Protein AF-A0A485MQ13-F1 (afdb_monomer_lite)

pLDDT: mean 81.52, std 17.76, range [31.52, 96.12]

Organism: Lynx pardinus (NCBI:txid191816)

Sequence (156 aa):
MGARSYVPTVFENYTASFEIDKRRIELNMWDTSGSSYYDNVRPLAYPDSDAVLICFDISRPETLDSVLKKWQGETQEFCPNAKVVLVGCKLDMRTDLATLRELSKQRLIPVTHEQLRRTDSRRGLQRSAQLAGRPDRGTGTESEIHKDRAKSCNLM

Radius of gyration: 16.46 Å; chains: 1; bounding b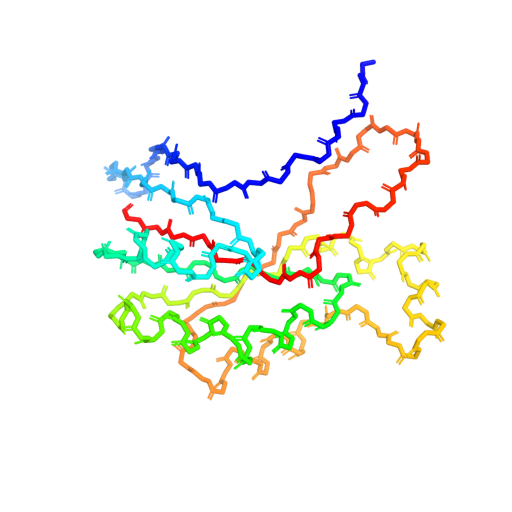ox: 46×37×41 Å

InterPro domains:
  IPR001806 Small GTPase [PF00071] (5-106)
  IPR001806 Small GTPase [SM00174] (5-132)
  IPR003578 Small GTPase Rho [PTHR24072] (5-121)
  IPR005225 Small GTP-binding domain [TIGR00231] (5-110)
  IPR027417 P-loop containing nucleoside triphosphate hydrolase [G3DSA:3.40.50.300] (3-133)
  IPR027417 P-loop containing nucleoside triphosphate hydrolase [SSF52540] (5-121)

Structure (mmCIF, N/CA/C/O backbone):
data_AF-A0A485MQ13-F1
#
_entry.id   AF-A0A485MQ13-F1
#
loop_
_atom_site.group_PDB
_atom_site.id
_atom_site.type_symbol
_atom_site.label_atom_id
_atom_site.label_alt_id
_atom_site.label_comp_id
_atom_site.label_asym_id
_atom_site.label_entity_id
_atom_site.label_seq_id
_atom_site.pdbx_PDB_ins_code
_atom_site.Cartn_x
_atom_site.Cartn_y
_atom_site.Cartn_z
_atom_site.occupancy
_atom_site.B_iso_or_equiv
_atom_site.auth_seq_id
_atom_site.auth_comp_id
_atom_site.auth_asym_id
_atom_site.auth_atom_id
_atom_site.pdbx_PDB_model_num
ATOM 1 N N . MET A 1 1 ? -4.155 18.143 -22.032 1.00 32.41 1 MET A N 1
ATOM 2 C CA . MET A 1 1 ? -4.493 18.130 -20.590 1.00 32.41 1 MET A CA 1
ATOM 3 C C . MET A 1 1 ? -3.451 17.256 -19.915 1.00 32.41 1 MET A C 1
ATOM 5 O O . MET A 1 1 ? -3.244 16.153 -20.396 1.00 32.41 1 MET A O 1
ATOM 9 N N . GLY A 1 2 ? -2.687 17.820 -18.976 1.00 43.06 2 GLY A N 1
ATOM 10 C CA . GLY A 1 2 ? -1.352 17.334 -18.600 1.00 43.06 2 GLY A CA 1
ATOM 11 C C . GLY A 1 2 ? -1.315 15.961 -17.928 1.00 43.06 2 GLY A C 1
ATOM 12 O O . GLY A 1 2 ? -2.242 15.601 -17.202 1.00 43.06 2 GLY A O 1
ATOM 13 N N . ALA A 1 3 ? -0.217 15.235 -18.163 1.00 46.50 3 ALA A N 1
ATOM 14 C CA . ALA A 1 3 ? 0.175 14.072 -17.374 1.00 46.50 3 ALA A CA 1
ATOM 15 C C . ALA A 1 3 ? 0.194 14.463 -15.887 1.00 46.50 3 ALA A C 1
ATOM 17 O O . ALA A 1 3 ? 0.717 15.521 -15.521 1.00 46.50 3 ALA A O 1
ATOM 18 N N . ARG A 1 4 ? -0.445 13.661 -15.033 1.00 57.94 4 ARG A N 1
ATOM 19 C CA . ARG A 1 4 ? -0.462 13.915 -13.589 1.00 57.94 4 ARG A CA 1
ATOM 20 C C . ARG A 1 4 ? 0.853 13.424 -13.002 1.00 57.94 4 ARG A C 1
ATOM 22 O O . ARG A 1 4 ? 1.032 12.224 -12.839 1.00 57.94 4 ARG A O 1
ATOM 29 N N . SER A 1 5 ? 1.734 14.351 -12.638 1.00 75.56 5 SER A N 1
ATOM 30 C CA . SER A 1 5 ? 2.964 14.019 -11.927 1.00 75.56 5 SER A CA 1
ATOM 31 C C . SER A 1 5 ? 2.665 13.401 -10.558 1.00 75.56 5 SER A C 1
ATOM 33 O O . SER A 1 5 ? 1.723 13.783 -9.856 1.00 75.56 5 SER A O 1
ATOM 35 N N . TYR A 1 6 ? 3.475 12.416 -10.171 1.00 79.00 6 TYR A N 1
ATOM 36 C CA . TYR A 1 6 ? 3.396 11.810 -8.848 1.00 79.00 6 TYR A CA 1
ATOM 37 C C . TYR A 1 6 ? 3.829 12.807 -7.768 1.00 79.00 6 TYR A C 1
ATOM 39 O O . TYR A 1 6 ? 4.938 13.338 -7.811 1.00 79.00 6 TYR A O 1
ATOM 47 N N . VAL A 1 7 ? 2.970 13.000 -6.767 1.00 84.06 7 VAL A N 1
ATOM 48 C CA . VAL A 1 7 ? 3.275 13.761 -5.551 1.00 84.06 7 VAL A CA 1
ATOM 49 C C . VAL A 1 7 ? 3.391 12.772 -4.385 1.00 84.06 7 VAL A C 1
ATOM 51 O O . VAL A 1 7 ? 2.441 12.025 -4.137 1.00 84.06 7 VAL A O 1
ATOM 54 N N . PRO A 1 8 ? 4.539 12.702 -3.683 1.00 84.44 8 PRO A N 1
ATOM 55 C CA . PRO A 1 8 ? 4.682 11.843 -2.513 1.00 84.44 8 PRO A CA 1
ATOM 56 C C . PRO A 1 8 ? 3.750 12.265 -1.370 1.00 84.44 8 PRO A C 1
ATOM 58 O O . PRO A 1 8 ? 3.829 13.392 -0.890 1.00 84.44 8 PRO A O 1
ATOM 61 N N . THR A 1 9 ? 2.918 11.339 -0.894 1.00 83.81 9 THR A N 1
ATOM 62 C CA . THR A 1 9 ? 2.112 11.533 0.319 1.00 83.81 9 THR A CA 1
ATOM 63 C C . THR A 1 9 ? 3.004 11.598 1.562 1.00 83.81 9 THR A C 1
ATOM 65 O O . THR A 1 9 ? 3.934 10.791 1.707 1.00 83.81 9 THR A O 1
ATOM 68 N N . VAL A 1 10 ? 2.675 12.513 2.477 1.00 87.56 10 VAL A N 1
ATOM 69 C CA . VAL A 1 10 ? 3.152 12.508 3.868 1.00 87.56 10 VAL A CA 1
ATOM 70 C C . VAL A 1 10 ? 2.107 11.808 4.738 1.00 87.56 10 VAL A C 1
ATOM 72 O O . VAL A 1 10 ? 2.328 10.669 5.150 1.00 87.56 10 VAL A O 1
ATOM 75 N N . PHE A 1 11 ? 0.948 12.451 4.897 1.00 83.62 11 PHE A N 1
ATOM 76 C CA . PHE A 1 11 ? -0.284 11.916 5.471 1.00 83.62 11 PHE A CA 1
ATOM 77 C C . PHE A 1 11 ? -1.478 12.638 4.878 1.00 83.62 11 PHE A C 1
ATOM 79 O O . PHE A 1 11 ? -1.450 13.861 4.780 1.00 83.62 11 PHE A O 1
ATOM 86 N N . GLU A 1 12 ? -2.526 11.896 4.558 1.00 88.25 12 GLU A N 1
ATOM 87 C CA . GLU A 1 12 ? -3.803 12.453 4.127 1.00 88.25 12 GLU A CA 1
ATOM 88 C C . GLU A 1 12 ? -4.939 11.652 4.761 1.00 88.25 12 GLU A C 1
ATOM 90 O O . GLU A 1 12 ? -4.847 10.428 4.897 1.00 88.25 12 GLU A O 1
ATOM 95 N N . ASN A 1 13 ? -6.010 12.342 5.140 1.00 89.56 13 ASN A N 1
ATOM 96 C CA . ASN A 1 13 ? -7.239 11.720 5.611 1.00 89.56 13 ASN A CA 1
ATOM 97 C C . ASN A 1 13 ? -8.339 11.924 4.564 1.00 89.56 13 ASN A C 1
ATOM 99 O O . ASN A 1 13 ? -8.541 13.030 4.061 1.00 89.56 13 ASN A O 1
ATOM 103 N N . TYR A 1 14 ? -9.039 10.845 4.236 1.00 89.50 14 TYR A N 1
ATOM 104 C CA . TYR A 1 14 ? -10.143 10.838 3.290 1.00 89.50 14 TYR A CA 1
ATOM 105 C C . TYR A 1 14 ? -11.352 10.174 3.926 1.00 89.50 14 TYR A C 1
ATOM 107 O O . TYR A 1 14 ? -11.264 9.039 4.387 1.00 89.50 14 TYR A O 1
ATOM 115 N N . THR A 1 15 ? -12.501 10.836 3.860 1.00 91.00 15 THR A N 1
ATOM 116 C CA . THR A 1 15 ? -13.772 10.233 4.256 1.00 91.00 15 THR A CA 1
ATOM 117 C C . THR A 1 15 ? -14.571 9.855 3.017 1.00 91.00 15 THR A C 1
ATOM 119 O O . THR A 1 15 ? -14.714 10.644 2.079 1.00 91.00 15 THR A O 1
ATOM 122 N N . ALA A 1 16 ? -15.108 8.642 3.005 1.00 90.44 16 ALA A N 1
ATOM 123 C CA . ALA A 1 16 ? -16.030 8.170 1.982 1.00 90.44 16 ALA A CA 1
ATOM 124 C C . ALA A 1 16 ? -17.247 7.533 2.651 1.00 90.44 16 ALA A C 1
ATOM 126 O O . ALA A 1 16 ? -17.148 6.993 3.743 1.00 90.44 16 ALA A O 1
ATOM 127 N N . SER A 1 17 ? -18.405 7.559 1.996 1.00 91.44 17 SER A N 1
ATOM 128 C CA . SER A 1 17 ? -19.559 6.798 2.478 1.00 91.44 17 SER A CA 1
ATOM 129 C C . SER A 1 17 ? -20.231 6.058 1.336 1.00 91.44 17 SER A C 1
ATOM 131 O O . SER A 1 17 ? -20.267 6.543 0.205 1.00 91.44 17 SER A O 1
ATOM 133 N N . PHE A 1 18 ? -20.734 4.867 1.633 1.00 91.62 18 PHE A N 1
ATOM 134 C CA . PHE A 1 18 ? -21.455 4.022 0.688 1.00 91.62 18 PHE A CA 1
ATOM 135 C C . PHE A 1 18 ? -22.508 3.188 1.416 1.00 91.62 18 PHE A C 1
ATOM 137 O O . PHE A 1 18 ? -22.552 3.144 2.643 1.00 91.62 18 PHE A O 1
ATOM 144 N N . GLU A 1 19 ? -23.372 2.524 0.657 1.00 95.38 19 GLU A N 1
ATOM 145 C CA . GLU A 1 19 ? -24.417 1.659 1.195 1.00 95.38 19 GLU A CA 1
ATOM 146 C C . GLU A 1 19 ? -24.116 0.192 0.861 1.00 95.38 19 GLU A C 1
ATOM 148 O O . GLU A 1 19 ? -23.877 -0.144 -0.298 1.00 95.38 19 GLU A O 1
ATOM 153 N N . ILE A 1 20 ? -24.131 -0.677 1.876 1.00 92.94 20 ILE A N 1
ATOM 154 C CA . ILE A 1 20 ? -24.081 -2.141 1.729 1.00 92.94 20 ILE A CA 1
ATOM 155 C C . ILE A 1 20 ? -25.273 -2.716 2.484 1.00 92.94 20 ILE A C 1
ATOM 157 O O . ILE A 1 20 ? -25.483 -2.383 3.647 1.00 92.94 20 ILE A O 1
ATOM 161 N N . ASP A 1 21 ? -26.068 -3.568 1.834 1.00 94.25 21 ASP A N 1
ATOM 162 C CA . ASP A 1 21 ? -27.231 -4.231 2.441 1.00 94.25 21 ASP A CA 1
ATOM 163 C C . ASP A 1 21 ? -28.184 -3.261 3.171 1.00 94.25 21 ASP A C 1
ATOM 165 O O . ASP A 1 21 ? -28.669 -3.539 4.270 1.00 94.25 21 ASP A O 1
ATOM 169 N N . LYS A 1 22 ? -28.448 -2.095 2.555 1.00 94.12 22 LYS A N 1
ATOM 170 C CA . LYS A 1 22 ? -29.267 -0.993 3.105 1.00 94.12 22 LYS A CA 1
ATOM 171 C C . LYS A 1 22 ? -28.716 -0.360 4.387 1.00 94.12 22 LYS A C 1
ATOM 173 O O . LYS A 1 22 ? -29.436 0.340 5.098 1.00 94.12 22 LYS A O 1
ATOM 178 N N . ARG A 1 23 ? -27.446 -0.603 4.708 1.00 94.00 23 ARG A N 1
ATOM 179 C CA . ARG A 1 23 ? -26.726 0.050 5.801 1.00 94.00 23 ARG A CA 1
ATOM 180 C C . ARG A 1 23 ? -25.738 1.036 5.211 1.00 94.00 23 ARG A C 1
ATOM 182 O O . ARG A 1 23 ? -24.902 0.669 4.386 1.00 94.00 23 ARG A O 1
ATOM 189 N N . ARG A 1 24 ? -25.825 2.287 5.655 1.00 93.62 24 ARG A N 1
ATOM 190 C CA . ARG A 1 24 ? -24.821 3.296 5.335 1.00 93.62 24 ARG A CA 1
ATOM 191 C C . ARG A 1 24 ? -23.560 3.001 6.137 1.00 93.62 24 ARG A C 1
ATOM 193 O O . ARG A 1 24 ? -23.617 2.914 7.360 1.00 93.62 24 ARG A O 1
ATOM 200 N N . ILE A 1 25 ? -22.452 2.856 5.430 1.00 93.75 25 ILE A N 1
ATOM 201 C CA . ILE A 1 25 ? -21.110 2.712 5.977 1.00 93.75 25 ILE A CA 1
ATOM 202 C C . ILE A 1 25 ? -20.350 3.996 5.667 1.00 93.75 25 ILE A C 1
ATOM 204 O O . ILE A 1 25 ? -20.425 4.524 4.554 1.00 93.75 25 ILE A O 1
ATOM 208 N N . GLU A 1 26 ? -19.633 4.497 6.660 1.00 93.44 26 GLU A N 1
ATOM 209 C CA . GLU A 1 26 ? -18.687 5.595 6.531 1.00 93.44 26 GLU A CA 1
ATOM 210 C C . GLU A 1 26 ? -17.287 5.026 6.735 1.00 93.44 26 GLU A C 1
ATOM 212 O O . GLU A 1 26 ? -17.072 4.226 7.639 1.00 93.44 26 GLU A O 1
ATOM 217 N N . LEU A 1 27 ? -16.375 5.377 5.839 1.00 92.06 27 LEU A N 1
ATOM 218 C CA . LEU A 1 27 ? -14.981 4.975 5.862 1.00 92.06 27 LEU A CA 1
ATOM 219 C C . LEU A 1 27 ? -14.124 6.200 6.135 1.00 92.06 27 LEU A C 1
ATOM 221 O O . LEU A 1 27 ? -14.191 7.163 5.368 1.00 92.06 27 LEU A O 1
ATOM 225 N N . ASN A 1 28 ? -13.266 6.118 7.145 1.00 92.31 28 ASN A N 1
ATOM 226 C CA . ASN A 1 28 ? -12.195 7.068 7.390 1.00 92.31 28 ASN A CA 1
ATOM 227 C C . ASN A 1 28 ? -10.868 6.429 6.987 1.00 92.31 28 ASN A C 1
ATOM 229 O O . ASN A 1 28 ? -10.325 5.541 7.638 1.00 92.31 28 ASN A O 1
ATOM 233 N N . MET A 1 29 ? -10.338 6.877 5.859 1.00 92.56 29 MET A N 1
ATOM 234 C CA . MET A 1 29 ? -9.130 6.332 5.262 1.00 92.56 29 MET A CA 1
ATOM 235 C C . MET A 1 29 ? -7.942 7.238 5.539 1.00 92.56 29 MET A C 1
ATOM 237 O O . MET A 1 29 ? -7.982 8.434 5.255 1.00 92.56 29 MET A O 1
ATOM 241 N N . TRP A 1 30 ? -6.849 6.647 6.001 1.00 93.06 30 TRP A N 1
ATOM 242 C CA . TRP A 1 30 ? -5.563 7.318 6.135 1.00 93.06 30 TRP A CA 1
ATOM 243 C C . TRP A 1 30 ? -4.615 6.834 5.038 1.00 93.06 30 TRP A C 1
ATOM 245 O O . TRP A 1 30 ? -4.229 5.661 5.016 1.00 93.06 30 TRP A O 1
ATOM 255 N N . ASP A 1 31 ? -4.233 7.728 4.122 1.00 90.81 31 ASP A N 1
ATOM 256 C CA . ASP A 1 31 ? -3.128 7.489 3.187 1.00 90.81 31 ASP A CA 1
ATOM 257 C C . ASP A 1 31 ? -1.820 7.934 3.844 1.00 90.81 31 ASP A C 1
ATOM 259 O O . ASP A 1 31 ? -1.703 9.060 4.334 1.00 90.81 31 ASP A O 1
ATOM 263 N N . THR A 1 32 ? -0.831 7.043 3.873 1.00 92.50 32 THR A N 1
ATOM 264 C CA . THR A 1 32 ? 0.425 7.266 4.595 1.00 92.50 32 THR A CA 1
ATOM 265 C C . THR A 1 32 ? 1.633 7.123 3.677 1.00 92.50 32 THR A C 1
ATOM 267 O O . THR A 1 32 ? 1.621 6.437 2.646 1.00 92.50 32 THR A O 1
ATOM 270 N N . SER A 1 33 ? 2.729 7.790 4.036 1.00 91.19 33 SER A N 1
ATOM 271 C CA . SER A 1 33 ? 3.974 7.651 3.288 1.00 91.19 33 SER A CA 1
ATOM 272 C C . SER A 1 33 ? 4.584 6.254 3.434 1.00 91.19 33 SER A C 1
ATOM 274 O O . SER A 1 33 ? 4.709 5.739 4.539 1.00 91.19 33 SER A O 1
ATOM 276 N N . GLY A 1 34 ? 5.087 5.678 2.337 1.00 89.94 34 GLY A N 1
ATOM 277 C CA . GLY A 1 34 ? 5.901 4.448 2.362 1.00 89.94 34 GLY A CA 1
ATOM 278 C C . GLY A 1 34 ? 7.393 4.679 2.649 1.00 89.94 34 GLY A C 1
ATOM 279 O O . GLY A 1 34 ? 8.168 3.725 2.753 1.00 89.94 34 GLY A O 1
ATOM 280 N N . SER A 1 35 ? 7.826 5.942 2.728 1.00 89.75 35 SER A N 1
ATOM 281 C CA . SER A 1 35 ? 9.232 6.296 2.950 1.00 89.75 35 SER A CA 1
ATOM 282 C C . SER A 1 35 ? 9.664 5.997 4.388 1.00 89.75 35 SER A C 1
ATOM 284 O O . SER A 1 35 ? 8.884 6.180 5.324 1.00 89.75 35 SER A O 1
ATOM 286 N N . SER A 1 36 ? 10.929 5.582 4.567 1.00 90.19 36 SER A N 1
ATOM 287 C CA . SER A 1 36 ? 11.499 5.386 5.913 1.00 90.19 36 SER A CA 1
ATOM 288 C C . SER A 1 36 ? 11.651 6.682 6.694 1.00 90.19 36 SER A C 1
ATOM 290 O O . SER A 1 36 ? 11.709 6.665 7.916 1.00 90.19 36 SER A O 1
ATOM 292 N N . TYR A 1 37 ? 11.684 7.816 5.993 1.00 92.88 37 TYR A N 1
ATOM 293 C CA . TYR A 1 37 ? 11.753 9.130 6.624 1.00 92.88 37 TYR A CA 1
ATOM 294 C C . TYR A 1 37 ? 10.567 9.391 7.568 1.00 92.88 37 TYR A C 1
ATOM 296 O O . TYR A 1 37 ? 10.691 10.145 8.526 1.00 92.88 37 TYR A O 1
ATOM 304 N N . TYR A 1 38 ? 9.434 8.725 7.328 1.00 92.44 38 TYR A N 1
ATOM 305 C CA . TYR A 1 38 ? 8.213 8.876 8.115 1.00 92.44 38 TYR A CA 1
ATOM 306 C C . TYR A 1 38 ? 7.948 7.695 9.063 1.00 92.44 38 TYR A C 1
ATOM 308 O O . TYR A 1 38 ? 6.846 7.586 9.591 1.00 92.44 38 TYR A O 1
ATOM 316 N N . ASP A 1 39 ? 8.935 6.824 9.314 1.00 93.06 39 ASP A N 1
ATOM 317 C CA . ASP A 1 39 ? 8.765 5.627 10.161 1.00 93.06 39 ASP A CA 1
ATOM 318 C C . ASP A 1 39 ? 8.343 5.957 11.597 1.00 93.06 39 ASP A C 1
ATOM 320 O O . ASP A 1 39 ? 7.551 5.226 12.174 1.00 93.06 39 ASP A O 1
ATOM 324 N N . ASN A 1 40 ? 8.788 7.090 12.144 1.00 94.44 40 ASN A N 1
ATOM 325 C CA . ASN A 1 40 ? 8.448 7.490 13.514 1.00 94.44 40 ASN A CA 1
ATOM 326 C C . ASN A 1 40 ? 7.096 8.204 13.631 1.00 94.44 40 ASN A C 1
ATOM 328 O O . ASN A 1 40 ? 6.579 8.349 14.734 1.00 94.44 40 ASN A O 1
ATOM 332 N N . VAL A 1 41 ? 6.540 8.690 12.518 1.00 93.88 41 VAL A N 1
ATOM 333 C CA . VAL A 1 41 ? 5.271 9.434 12.528 1.00 93.88 41 VAL A CA 1
ATOM 334 C C . VAL A 1 41 ? 4.114 8.600 12.001 1.00 93.88 41 VAL A C 1
ATOM 336 O O . VAL A 1 41 ? 3.024 8.708 12.548 1.00 93.88 41 VAL A O 1
ATOM 339 N N . ARG A 1 42 ? 4.334 7.725 11.004 1.00 94.69 42 ARG A N 1
ATOM 340 C CA . ARG A 1 42 ? 3.323 6.796 10.457 1.00 94.69 42 ARG A CA 1
ATOM 341 C C . ARG A 1 42 ? 2.539 6.032 11.524 1.00 94.69 42 ARG A C 1
ATOM 343 O O . ARG A 1 42 ? 1.322 5.930 11.359 1.00 94.69 42 ARG A O 1
ATOM 350 N N . PRO A 1 43 ? 3.162 5.592 12.635 1.00 94.69 43 PRO A N 1
ATOM 351 C CA . PRO A 1 43 ? 2.443 4.911 13.693 1.00 94.69 43 PRO A CA 1
ATOM 352 C C . PRO A 1 43 ? 1.272 5.678 14.303 1.00 94.69 43 PRO A C 1
ATOM 354 O O . PRO A 1 43 ? 0.339 5.058 14.801 1.00 94.69 43 PRO A O 1
ATOM 357 N N . LEU A 1 44 ? 1.272 7.010 14.208 1.00 92.19 44 LEU A N 1
ATOM 358 C CA . LEU A 1 44 ? 0.195 7.860 14.714 1.00 92.19 44 LEU A CA 1
ATOM 359 C C . LEU A 1 44 ? -1.141 7.661 13.977 1.00 92.19 44 LEU A C 1
ATOM 361 O O . LEU A 1 44 ? -2.170 8.068 14.502 1.00 92.19 44 LEU A O 1
ATOM 365 N N . ALA A 1 45 ? -1.144 7.032 12.795 1.00 92.25 45 ALA A N 1
ATOM 366 C CA . ALA A 1 45 ? -2.362 6.735 12.035 1.00 92.25 45 ALA A CA 1
ATOM 367 C C . ALA A 1 45 ? -2.919 5.315 12.256 1.00 92.25 45 ALA A C 1
ATOM 369 O O . ALA A 1 45 ? -3.920 4.973 11.633 1.00 92.25 45 ALA A O 1
ATOM 370 N N . TYR A 1 46 ? -2.268 4.460 13.055 1.00 92.88 46 TYR A N 1
ATOM 371 C CA . TYR A 1 46 ? -2.746 3.096 13.338 1.00 92.88 46 TYR A CA 1
ATOM 372 C C . TYR A 1 46 ? -3.764 2.952 14.484 1.00 92.88 46 TYR A C 1
ATOM 374 O O . TYR A 1 46 ? -4.546 1.998 14.405 1.00 92.88 46 TYR A O 1
ATOM 382 N N . PRO A 1 47 ? -3.784 3.796 15.542 1.00 92.06 47 PRO A N 1
ATOM 383 C CA . PRO A 1 47 ? -4.727 3.625 16.645 1.00 92.06 47 PRO A CA 1
ATOM 384 C C . PRO A 1 47 ? -6.168 3.476 16.154 1.00 92.06 47 PRO A C 1
ATOM 386 O O . PRO A 1 47 ? -6.576 4.163 15.221 1.00 92.06 47 PRO A O 1
ATOM 389 N N . ASP A 1 48 ? -6.897 2.540 16.762 1.00 89.94 48 ASP A N 1
ATOM 390 C CA . ASP A 1 48 ? -8.314 2.253 16.502 1.00 89.94 48 ASP A CA 1
ATOM 391 C C . ASP A 1 48 ? -8.672 1.879 15.050 1.00 89.94 48 ASP A C 1
ATOM 393 O O . ASP A 1 48 ? -9.840 1.894 14.678 1.00 89.94 48 ASP A O 1
ATOM 397 N N . SER A 1 49 ? -7.691 1.490 14.224 1.00 93.62 49 SER A N 1
ATOM 398 C CA . SER A 1 49 ? -7.967 1.005 12.865 1.00 93.62 49 SER A CA 1
ATOM 399 C C . SER A 1 49 ? -8.737 -0.320 12.889 1.00 93.62 49 SER A C 1
ATOM 401 O O . SER A 1 49 ? -8.275 -1.307 13.469 1.00 93.62 49 SER A O 1
ATOM 403 N N . ASP A 1 50 ? -9.856 -0.381 12.168 1.00 93.44 50 ASP A N 1
ATOM 404 C CA . ASP A 1 50 ? -10.602 -1.618 11.919 1.00 93.44 50 ASP A CA 1
ATOM 405 C C . ASP A 1 50 ? -9.842 -2.549 10.965 1.00 93.44 50 ASP A C 1
ATOM 407 O O . ASP A 1 50 ? -9.837 -3.780 11.113 1.00 93.44 50 ASP A O 1
ATOM 411 N N . ALA A 1 51 ? -9.179 -1.965 9.964 1.00 92.38 51 ALA A N 1
ATOM 412 C CA . ALA A 1 51 ? -8.406 -2.695 8.972 1.00 92.38 51 ALA A CA 1
ATOM 413 C C . ALA A 1 51 ? -7.177 -1.917 8.490 1.00 92.38 51 ALA A C 1
ATOM 415 O O . ALA A 1 51 ? -7.140 -0.691 8.484 1.00 92.38 51 ALA A O 1
ATOM 416 N N . VAL A 1 52 ? -6.173 -2.653 8.016 1.00 93.38 52 VAL A N 1
ATOM 417 C CA . VAL A 1 52 ? -4.980 -2.104 7.366 1.00 93.38 52 VAL A CA 1
ATOM 418 C C . VAL A 1 52 ? -4.819 -2.745 5.995 1.00 93.38 52 VAL A C 1
ATOM 420 O O . VAL A 1 52 ? -4.694 -3.965 5.860 1.00 93.38 52 VAL A O 1
ATOM 423 N N . LEU A 1 53 ? -4.802 -1.906 4.966 1.00 93.50 53 LEU A N 1
ATOM 424 C CA . LEU A 1 53 ? -4.491 -2.272 3.595 1.00 93.50 53 LEU A CA 1
ATOM 425 C C . LEU A 1 53 ? -2.985 -2.136 3.383 1.00 93.50 53 LEU A C 1
ATOM 427 O O . LEU A 1 53 ? -2.463 -1.029 3.262 1.00 93.50 53 LEU A O 1
ATOM 431 N N . ILE A 1 54 ? -2.270 -3.252 3.300 1.00 93.06 54 ILE A N 1
ATOM 432 C CA . ILE A 1 54 ? -0.861 -3.235 2.911 1.00 93.06 54 ILE A CA 1
ATOM 433 C C . ILE A 1 54 ? -0.792 -3.371 1.392 1.00 93.06 54 ILE A C 1
ATOM 435 O O . ILE A 1 54 ? -1.103 -4.417 0.830 1.00 93.06 54 ILE A O 1
ATOM 439 N N . CYS A 1 55 ? -0.378 -2.308 0.718 1.00 92.62 55 CYS A N 1
ATOM 440 C CA . CYS A 1 55 ? -0.291 -2.208 -0.729 1.00 92.62 55 CYS A CA 1
ATOM 441 C C . CYS A 1 55 ? 1.132 -2.489 -1.218 1.00 92.62 55 CYS A C 1
ATOM 443 O O . CYS A 1 55 ? 2.085 -1.884 -0.732 1.00 92.62 55 CYS A O 1
ATOM 445 N N . PHE A 1 56 ? 1.285 -3.322 -2.244 1.00 92.19 56 PHE A N 1
ATOM 446 C CA . PHE A 1 56 ? 2.546 -3.518 -2.967 1.00 92.19 56 PHE A CA 1
ATOM 447 C C . PHE A 1 56 ? 2.341 -3.302 -4.469 1.00 92.19 56 PHE A C 1
ATOM 449 O O . PHE A 1 56 ? 1.214 -3.232 -4.954 1.00 92.19 56 PHE A O 1
ATOM 456 N N . ASP A 1 57 ? 3.428 -3.170 -5.217 1.00 92.88 57 ASP A N 1
ATOM 457 C CA . ASP A 1 57 ? 3.405 -2.928 -6.655 1.00 92.88 57 ASP A CA 1
ATOM 458 C C . ASP A 1 57 ? 3.699 -4.225 -7.420 1.00 92.88 57 ASP A C 1
ATOM 460 O O . ASP A 1 57 ? 4.762 -4.823 -7.260 1.00 92.88 57 ASP A O 1
ATOM 464 N N . ILE A 1 58 ? 2.759 -4.675 -8.256 1.00 92.81 58 ILE A N 1
ATOM 465 C CA . ILE A 1 58 ? 2.890 -5.926 -9.017 1.00 92.81 58 ILE A CA 1
ATOM 466 C C . ILE A 1 58 ? 4.086 -5.883 -9.972 1.00 92.81 58 ILE A C 1
ATOM 468 O O . ILE A 1 58 ? 4.694 -6.926 -10.224 1.00 92.81 58 ILE A O 1
ATOM 472 N N . SER A 1 59 ? 4.456 -4.699 -10.466 1.00 93.12 59 SER A N 1
ATOM 473 C CA . SER A 1 59 ? 5.601 -4.535 -11.362 1.00 93.12 59 SER A CA 1
ATOM 474 C C . SER A 1 59 ? 6.951 -4.585 -10.643 1.00 93.12 59 SER A C 1
ATOM 476 O O . SER A 1 59 ? 7.979 -4.546 -11.308 1.00 93.12 59 SER A O 1
ATOM 478 N N . ARG A 1 60 ? 6.969 -4.627 -9.303 1.00 92.94 60 ARG A N 1
ATOM 479 C CA . ARG A 1 60 ? 8.178 -4.484 -8.477 1.00 92.94 60 ARG A CA 1
ATOM 480 C C . ARG A 1 60 ? 8.183 -5.485 -7.320 1.00 92.94 60 ARG A C 1
ATOM 482 O O . ARG A 1 60 ? 7.705 -5.168 -6.222 1.00 92.94 60 ARG A O 1
ATOM 489 N N . PRO A 1 61 ? 8.671 -6.718 -7.562 1.00 93.25 61 PRO A N 1
ATOM 490 C CA . PRO A 1 61 ? 8.636 -7.822 -6.600 1.00 93.25 61 PRO A CA 1
ATOM 491 C C . PRO A 1 61 ? 9.228 -7.503 -5.218 1.00 93.25 61 PRO A C 1
ATOM 493 O O . PRO A 1 61 ? 8.722 -7.979 -4.204 1.00 93.25 61 PRO A O 1
ATOM 496 N N . GLU A 1 62 ? 10.234 -6.635 -5.146 1.00 92.38 62 GLU A N 1
ATOM 497 C CA . GLU A 1 62 ? 10.862 -6.164 -3.910 1.00 92.38 62 GLU A CA 1
ATOM 498 C C . GLU A 1 62 ? 9.886 -5.438 -2.965 1.00 92.38 62 GLU A C 1
ATOM 500 O O . GLU A 1 62 ? 10.057 -5.430 -1.738 1.00 92.38 62 GLU A O 1
ATOM 505 N N . THR A 1 63 ? 8.811 -4.861 -3.510 1.00 92.62 63 THR A N 1
ATOM 506 C CA . THR A 1 63 ? 7.762 -4.241 -2.696 1.00 92.62 63 THR A CA 1
ATOM 507 C C . THR A 1 63 ? 6.901 -5.290 -1.992 1.00 92.62 63 THR A C 1
ATOM 509 O O . THR A 1 63 ? 6.499 -5.055 -0.854 1.00 92.62 63 THR A O 1
ATOM 512 N N . LEU A 1 64 ? 6.689 -6.470 -2.594 1.00 91.94 64 LEU A N 1
ATOM 513 C CA . LEU A 1 64 ? 6.043 -7.604 -1.925 1.00 91.94 64 LEU A CA 1
ATOM 514 C C . LEU A 1 64 ? 6.946 -8.169 -0.823 1.00 91.94 64 LEU A C 1
ATOM 516 O O . LEU A 1 64 ? 6.470 -8.450 0.274 1.00 91.94 64 LEU A O 1
ATOM 520 N N . ASP A 1 65 ? 8.253 -8.277 -1.065 1.00 90.62 65 ASP A N 1
ATOM 521 C CA . ASP A 1 65 ? 9.202 -8.715 -0.033 1.00 90.62 65 ASP A CA 1
ATOM 522 C C . ASP A 1 65 ? 9.196 -7.777 1.181 1.00 90.62 65 ASP A C 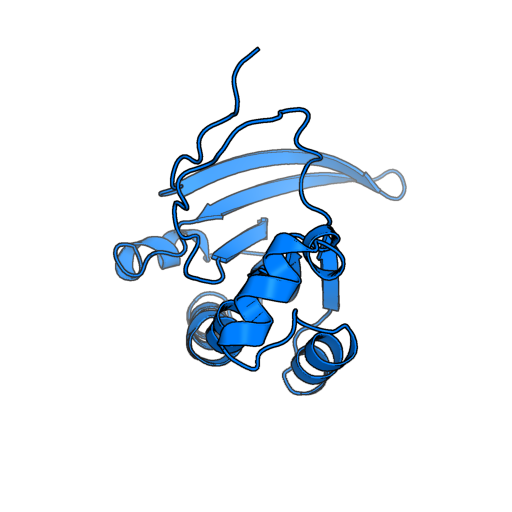1
ATOM 524 O O . ASP A 1 65 ? 9.289 -8.219 2.330 1.00 90.62 65 ASP A O 1
ATOM 528 N N . SER A 1 66 ? 9.050 -6.473 0.936 1.00 90.62 66 SER A N 1
ATOM 529 C CA . SER A 1 66 ? 8.961 -5.457 1.986 1.00 90.62 66 SER A CA 1
ATOM 530 C C . SER A 1 66 ? 7.724 -5.629 2.875 1.00 90.62 66 SER A C 1
ATOM 532 O O . SER A 1 66 ? 7.775 -5.264 4.049 1.00 90.62 66 SER A O 1
ATOM 534 N N . VAL A 1 67 ? 6.632 -6.216 2.364 1.00 88.19 67 VAL A N 1
ATOM 535 C CA . VAL A 1 67 ? 5.443 -6.543 3.174 1.00 88.19 67 VAL A CA 1
ATOM 536 C C . VAL A 1 67 ? 5.819 -7.459 4.330 1.00 88.19 67 VAL A C 1
ATOM 538 O O . VAL A 1 67 ? 5.471 -7.181 5.474 1.00 88.19 67 VAL A O 1
ATOM 541 N N . LEU A 1 68 ? 6.591 -8.508 4.047 1.00 81.94 68 LEU A N 1
ATOM 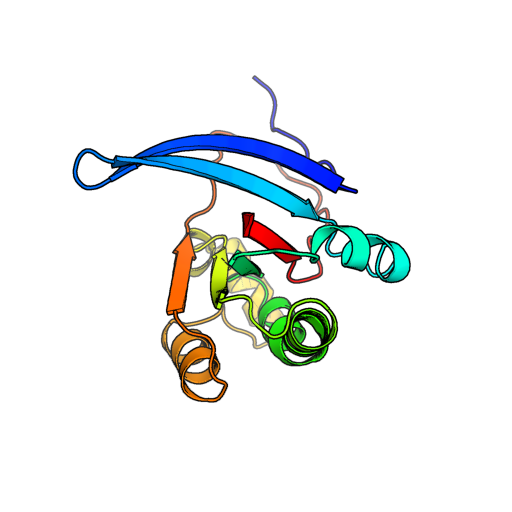542 C CA . LEU A 1 68 ? 7.006 -9.484 5.053 1.00 81.94 68 LEU A CA 1
ATOM 543 C C . LEU A 1 68 ? 8.104 -8.957 5.976 1.00 81.94 68 LEU A C 1
ATOM 545 O O . LEU A 1 68 ? 8.154 -9.339 7.141 1.00 81.94 68 LEU A O 1
ATOM 549 N N . LYS A 1 69 ? 9.007 -8.127 5.446 1.00 88.44 69 LYS A N 1
ATOM 550 C CA . LYS A 1 69 ? 10.182 -7.639 6.183 1.00 88.44 69 LYS A CA 1
ATOM 551 C C . LYS A 1 69 ? 9.876 -6.458 7.100 1.00 88.44 69 LYS A C 1
ATOM 553 O O . LYS A 1 69 ? 10.605 -6.256 8.063 1.00 88.44 69 LYS A O 1
ATOM 558 N N . LYS A 1 70 ? 8.850 -5.667 6.780 1.00 90.81 70 LYS A N 1
ATOM 559 C CA . LYS A 1 70 ? 8.545 -4.413 7.478 1.00 90.81 70 LYS A CA 1
ATOM 560 C C . LYS A 1 70 ? 7.073 -4.308 7.841 1.00 90.81 70 LYS A C 1
ATOM 562 O O . LYS A 1 70 ? 6.730 -4.291 9.017 1.00 90.81 70 LYS A O 1
ATOM 567 N N . TRP A 1 71 ? 6.211 -4.242 6.830 1.00 92.75 71 TRP A N 1
ATOM 568 C CA . TRP A 1 71 ? 4.835 -3.770 7.007 1.00 92.75 71 TRP A CA 1
ATOM 569 C C . TRP A 1 71 ? 3.997 -4.682 7.893 1.00 92.75 71 TRP A C 1
ATOM 571 O O . TRP A 1 71 ? 3.247 -4.195 8.727 1.00 92.75 71 TRP A O 1
ATOM 581 N N . GLN A 1 72 ? 4.181 -5.998 7.779 1.00 87.62 72 GLN A N 1
ATOM 582 C CA . GLN A 1 72 ? 3.500 -6.950 8.649 1.00 87.62 72 GLN A CA 1
ATOM 583 C C . GLN A 1 72 ? 3.880 -6.758 10.127 1.00 87.62 72 GLN A C 1
ATOM 585 O O . GLN A 1 72 ? 3.003 -6.791 10.985 1.00 87.62 72 GLN A O 1
ATOM 590 N N . GLY A 1 73 ? 5.171 -6.570 10.423 1.00 91.75 73 GLY A N 1
ATOM 591 C CA . GLY A 1 73 ? 5.651 -6.357 11.790 1.00 91.75 73 GLY A CA 1
ATOM 592 C C . GLY A 1 73 ? 5.154 -5.033 12.363 1.00 91.75 73 GLY A C 1
ATOM 593 O O . GLY A 1 73 ? 4.610 -5.018 13.459 1.00 91.75 73 GLY A O 1
ATOM 594 N N . GLU A 1 74 ? 5.248 -3.960 11.573 1.00 94.44 74 GLU A N 1
ATOM 595 C CA . GLU A 1 74 ? 4.771 -2.622 11.947 1.00 94.44 74 GLU A CA 1
ATOM 596 C C . GLU A 1 74 ? 3.267 -2.643 12.285 1.00 94.44 74 GLU A C 1
ATOM 598 O O . GLU A 1 74 ? 2.857 -2.192 13.350 1.00 94.44 74 GLU A O 1
ATOM 603 N N . THR A 1 75 ? 2.429 -3.241 11.430 1.00 91.81 75 THR A N 1
ATOM 604 C CA . THR A 1 75 ? 0.987 -3.372 11.697 1.00 91.81 75 THR A CA 1
ATOM 605 C C . THR A 1 75 ? 0.702 -4.209 12.948 1.00 91.81 75 THR A C 1
ATOM 607 O O . THR A 1 75 ? -0.134 -3.828 13.763 1.00 91.81 75 THR A O 1
ATOM 610 N N . GLN A 1 76 ? 1.419 -5.320 13.142 1.00 91.12 76 GLN A N 1
ATOM 611 C CA . GLN A 1 76 ? 1.247 -6.177 14.318 1.00 91.12 76 GLN A CA 1
ATOM 612 C C . GLN A 1 76 ? 1.652 -5.482 15.627 1.00 91.12 76 GLN A C 1
ATOM 614 O O . GLN A 1 76 ? 1.081 -5.792 16.672 1.00 91.12 76 GLN A O 1
ATOM 619 N N . GLU A 1 77 ? 2.622 -4.569 15.571 1.00 94.81 77 GLU A N 1
ATOM 620 C CA . GLU A 1 77 ? 3.098 -3.783 16.710 1.00 94.81 77 GLU A CA 1
ATOM 621 C C . GLU A 1 77 ? 2.103 -2.684 17.104 1.00 94.81 77 GLU A C 1
ATOM 623 O O . GLU A 1 77 ? 1.757 -2.564 18.278 1.00 94.81 77 GLU A O 1
ATOM 628 N N . PHE A 1 78 ? 1.604 -1.910 16.134 1.00 95.00 78 PHE A N 1
ATOM 629 C CA . PHE A 1 78 ? 0.818 -0.704 16.421 1.00 95.00 78 PHE A CA 1
ATOM 630 C C . PHE A 1 78 ? -0.704 -0.896 16.394 1.00 95.00 78 PHE A C 1
ATOM 632 O O . PHE A 1 78 ? -1.424 -0.111 17.007 1.00 95.00 78 PHE A O 1
ATOM 639 N N . CYS A 1 79 ? -1.220 -1.916 15.704 1.00 93.06 79 CYS A N 1
ATOM 640 C CA . CYS A 1 79 ? -2.658 -2.213 15.647 1.00 93.06 79 CYS A CA 1
ATOM 641 C C . CYS A 1 79 ? -2.922 -3.731 15.544 1.00 93.06 79 CYS A C 1
ATOM 643 O O . CYS A 1 79 ? -3.485 -4.213 14.560 1.00 93.06 79 CYS A O 1
ATOM 645 N N . PRO A 1 80 ? -2.570 -4.518 16.582 1.00 92.19 80 PRO A N 1
ATOM 646 C CA . PRO A 1 80 ? -2.602 -5.986 16.544 1.00 92.19 80 PRO A CA 1
ATOM 647 C C . PRO A 1 80 ? -3.985 -6.600 16.276 1.00 92.19 80 PRO A C 1
ATOM 649 O O . PRO A 1 80 ? -4.069 -7.752 15.852 1.00 92.19 80 PRO A O 1
ATOM 652 N N . ASN A 1 81 ? -5.060 -5.855 16.547 1.00 91.19 81 ASN A N 1
ATOM 653 C CA . ASN A 1 81 ? -6.439 -6.319 16.385 1.00 91.19 81 ASN A CA 1
ATOM 654 C C . ASN A 1 81 ? -7.027 -5.998 15.000 1.00 91.19 81 ASN A C 1
ATOM 656 O O . ASN A 1 81 ? -8.059 -6.569 14.635 1.00 91.19 81 ASN A O 1
ATOM 660 N N . ALA A 1 82 ? -6.381 -5.110 14.236 1.00 91.69 82 ALA A N 1
ATOM 661 C CA . ALA A 1 82 ? -6.863 -4.671 12.935 1.00 91.69 82 ALA A CA 1
ATOM 662 C C . ALA A 1 82 ? -6.818 -5.815 11.914 1.00 91.69 82 ALA A C 1
ATOM 664 O O . ALA A 1 82 ? -5.912 -6.656 11.902 1.00 91.69 82 ALA A O 1
ATOM 665 N N . LYS A 1 83 ? -7.794 -5.850 11.003 1.00 91.75 83 LYS A N 1
ATOM 666 C CA . LYS A 1 83 ? -7.785 -6.819 9.903 1.00 91.75 83 LYS A CA 1
ATOM 667 C C . LYS A 1 83 ? -6.774 -6.412 8.841 1.00 91.75 83 LYS A C 1
ATOM 669 O O . LYS A 1 83 ? -6.913 -5.370 8.215 1.00 91.75 83 LYS A O 1
ATOM 674 N N . VAL A 1 84 ? -5.791 -7.267 8.574 1.00 90.00 84 VAL A N 1
ATOM 675 C CA . VAL A 1 84 ? -4.798 -7.003 7.526 1.00 90.00 84 VAL A CA 1
ATOM 676 C C . VAL A 1 84 ? -5.263 -7.565 6.187 1.00 90.00 84 VAL A C 1
ATOM 678 O O . VAL A 1 84 ? -5.556 -8.761 6.069 1.00 90.00 84 VAL A O 1
ATOM 681 N N . VAL A 1 85 ? -5.290 -6.701 5.172 1.00 89.56 85 VAL A N 1
ATOM 682 C CA . VAL A 1 85 ? -5.602 -7.038 3.780 1.00 89.56 85 VAL A CA 1
ATOM 683 C C . VAL A 1 85 ? -4.408 -6.685 2.904 1.00 89.56 85 VAL A C 1
ATOM 685 O O . VAL A 1 85 ? -3.900 -5.567 2.943 1.00 89.56 85 VAL A O 1
ATOM 688 N N . LEU A 1 86 ? -3.965 -7.633 2.083 1.00 90.44 86 LEU A N 1
ATOM 689 C CA . LEU A 1 86 ? -2.848 -7.426 1.165 1.00 90.44 86 LEU A CA 1
ATOM 690 C C . LEU A 1 86 ? -3.349 -7.044 -0.227 1.00 90.44 86 LEU A C 1
ATOM 692 O O . LEU A 1 86 ? -4.125 -7.773 -0.842 1.00 90.44 86 LEU A O 1
ATOM 696 N N . VAL A 1 87 ? -2.879 -5.915 -0.749 1.00 91.81 87 VAL A N 1
ATOM 697 C CA . VAL A 1 87 ? -3.366 -5.332 -2.002 1.00 91.81 87 VAL A CA 1
ATOM 698 C C . VAL A 1 87 ? -2.233 -5.242 -3.024 1.00 91.81 87 VAL A C 1
ATOM 700 O O . VAL A 1 87 ? -1.267 -4.507 -2.844 1.00 91.81 87 VAL A O 1
ATOM 703 N N . GLY A 1 88 ? -2.350 -5.988 -4.121 1.00 91.81 88 GLY A N 1
ATOM 704 C CA . GLY A 1 88 ? -1.460 -5.870 -5.276 1.00 91.81 88 GLY A CA 1
ATOM 705 C C . GLY A 1 88 ? -1.936 -4.776 -6.224 1.00 91.81 88 GLY A C 1
ATOM 706 O O . GLY A 1 88 ? -2.955 -4.929 -6.894 1.00 91.81 88 GLY A O 1
ATOM 707 N N . CYS A 1 89 ? -1.200 -3.678 -6.300 1.00 91.00 89 CYS A N 1
ATOM 708 C CA . CYS A 1 89 ? -1.503 -2.544 -7.165 1.00 91.00 89 CYS A CA 1
ATOM 709 C C . CYS A 1 89 ? -0.841 -2.690 -8.541 1.00 91.00 89 CYS A C 1
ATOM 711 O O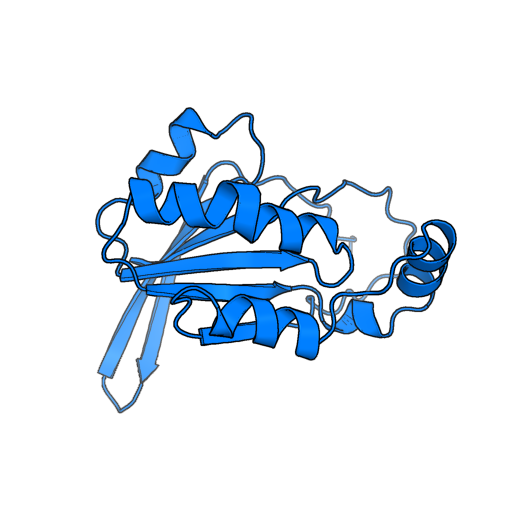 . CYS A 1 89 ? 0.133 -3.425 -8.697 1.00 91.00 89 CYS A O 1
ATOM 713 N N . LYS A 1 90 ? -1.340 -1.921 -9.518 1.00 89.50 90 LYS A N 1
ATOM 714 C CA . LYS A 1 90 ? -0.840 -1.881 -10.903 1.00 89.50 90 LYS A CA 1
ATOM 715 C C . LYS A 1 90 ? -0.894 -3.237 -11.614 1.00 89.50 90 LYS A C 1
ATOM 717 O O . LYS A 1 90 ? 0.060 -3.671 -12.255 1.00 89.50 90 LYS A O 1
ATOM 722 N N . LEU A 1 91 ? -2.024 -3.928 -11.480 1.00 90.44 91 LEU A N 1
ATOM 723 C CA . LEU A 1 91 ? -2.262 -5.235 -12.100 1.00 90.44 91 LEU A CA 1
ATOM 724 C C . LEU A 1 91 ? -1.988 -5.268 -13.613 1.00 90.44 91 LEU A C 1
ATOM 726 O O . LEU A 1 91 ? -1.456 -6.250 -14.125 1.00 90.44 91 LEU A O 1
ATOM 730 N N . ASP A 1 92 ? -2.326 -4.187 -14.303 1.00 87.62 92 ASP A N 1
ATOM 731 C CA . ASP A 1 92 ? -2.098 -3.953 -15.730 1.00 87.62 92 ASP A CA 1
ATOM 732 C C . ASP A 1 92 ? -0.621 -4.075 -16.140 1.00 87.62 92 ASP A C 1
ATOM 734 O O . ASP A 1 92 ? -0.320 -4.573 -17.226 1.00 87.62 92 ASP A O 1
ATOM 738 N N . MET A 1 93 ? 0.312 -3.749 -15.240 1.00 90.44 93 MET A N 1
ATOM 739 C CA . MET A 1 93 ? 1.751 -3.867 -15.498 1.00 90.44 93 MET A CA 1
ATOM 740 C C . MET A 1 93 ? 2.222 -5.319 -15.646 1.00 90.44 93 MET A C 1
ATOM 742 O O . MET A 1 93 ? 3.312 -5.568 -16.153 1.00 90.44 93 MET A O 1
ATOM 746 N N . ARG A 1 94 ? 1.407 -6.312 -15.259 1.00 92.31 94 ARG A N 1
ATOM 747 C CA . ARG A 1 94 ? 1.737 -7.731 -15.472 1.00 92.31 94 ARG A CA 1
ATOM 748 C C . ARG A 1 94 ? 1.868 -8.086 -16.955 1.00 92.31 94 ARG A C 1
ATOM 750 O O . ARG A 1 94 ? 2.592 -9.018 -17.293 1.00 92.31 94 ARG A O 1
ATOM 757 N N . THR A 1 95 ? 1.159 -7.366 -17.820 1.00 93.06 95 THR A N 1
ATOM 758 C CA . THR A 1 95 ? 1.166 -7.572 -19.275 1.00 93.06 95 THR A CA 1
ATOM 759 C C . THR A 1 95 ? 1.853 -6.437 -20.035 1.00 93.06 95 THR A C 1
ATOM 761 O O . THR A 1 95 ? 1.907 -6.480 -21.261 1.00 93.06 95 THR A O 1
ATOM 764 N N . ASP A 1 96 ? 2.376 -5.428 -19.335 1.00 92.94 96 ASP A N 1
ATOM 765 C CA . ASP A 1 96 ? 3.073 -4.308 -19.960 1.00 92.94 96 ASP A CA 1
ATOM 766 C C . ASP A 1 96 ? 4.456 -4.732 -20.484 1.00 92.94 96 ASP A C 1
ATOM 768 O O . ASP A 1 96 ? 5.300 -5.252 -19.752 1.00 92.94 96 ASP A O 1
ATOM 772 N N . LEU A 1 97 ? 4.705 -4.498 -21.774 1.00 94.88 97 LEU A N 1
ATOM 773 C CA . LEU A 1 97 ? 5.927 -4.954 -22.440 1.00 94.88 97 LEU A CA 1
ATOM 774 C C . LEU A 1 97 ? 7.180 -4.240 -21.926 1.00 94.88 97 LEU A C 1
ATOM 776 O O . LEU A 1 97 ? 8.250 -4.851 -21.905 1.00 94.88 97 LEU A O 1
ATOM 780 N N . ALA A 1 98 ? 7.076 -2.965 -21.541 1.00 94.12 98 ALA A N 1
ATOM 781 C CA . ALA A 1 98 ? 8.213 -2.222 -21.008 1.00 94.12 98 ALA A CA 1
ATOM 782 C C . ALA A 1 98 ? 8.622 -2.779 -19.638 1.00 94.12 98 ALA A C 1
ATOM 784 O O . ALA A 1 98 ? 9.785 -3.134 -19.443 1.00 94.12 98 ALA A O 1
ATOM 785 N N .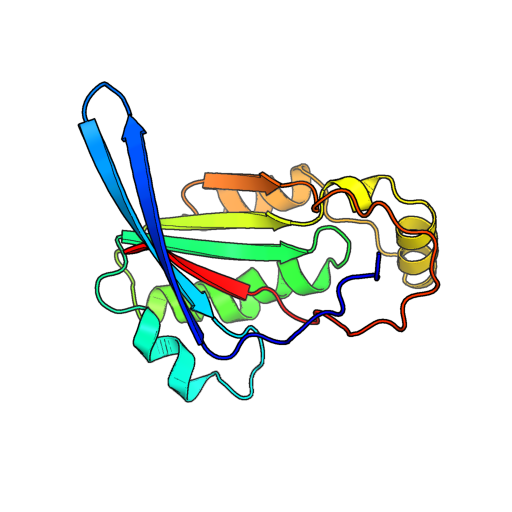 THR A 1 99 ? 7.644 -2.976 -18.754 1.00 92.12 99 THR A N 1
ATOM 786 C CA . THR A 1 99 ? 7.806 -3.614 -17.444 1.00 92.12 99 THR A CA 1
ATOM 787 C C . THR A 1 99 ? 8.427 -5.003 -17.568 1.00 92.12 99 THR A C 1
ATOM 789 O O . THR A 1 99 ? 9.412 -5.310 -16.897 1.00 92.12 99 THR A O 1
ATOM 792 N N . LEU A 1 100 ? 7.892 -5.849 -18.456 1.00 95.00 100 LEU A N 1
ATOM 793 C CA . LEU A 1 100 ? 8.408 -7.204 -18.666 1.00 95.00 100 LEU A CA 1
ATOM 794 C C . LEU A 1 100 ? 9.863 -7.197 -19.152 1.00 95.00 100 LEU A C 1
ATOM 796 O O . LEU A 1 100 ? 10.676 -7.991 -18.676 1.00 95.00 100 LEU A O 1
ATOM 800 N N . ARG A 1 101 ? 10.210 -6.290 -20.074 1.00 96.06 101 ARG A N 1
ATOM 801 C CA . ARG A 1 101 ? 11.588 -6.134 -20.559 1.00 96.06 101 ARG A CA 1
ATOM 802 C C . ARG A 1 101 ? 12.525 -5.702 -19.441 1.00 96.06 101 ARG A C 1
ATOM 804 O O . ARG A 1 101 ? 13.596 -6.291 -19.321 1.00 96.06 101 ARG A O 1
ATOM 811 N N . GLU A 1 102 ? 12.140 -4.724 -18.629 1.00 93.94 102 GLU A N 1
ATOM 812 C CA . GLU A 1 102 ? 12.995 -4.233 -17.546 1.00 93.94 102 GLU A CA 1
ATOM 813 C C . GLU A 1 102 ? 13.246 -5.311 -16.488 1.00 93.94 102 GLU A C 1
ATOM 815 O O . GLU A 1 102 ? 14.395 -5.631 -16.186 1.00 93.94 102 GLU A O 1
ATOM 820 N N . LEU A 1 103 ? 12.189 -5.980 -16.022 1.00 94.25 103 LEU A N 1
ATOM 821 C CA . LEU A 1 103 ? 12.316 -7.076 -15.059 1.00 94.25 103 LEU A CA 1
ATOM 822 C C . LEU A 1 103 ? 13.167 -8.231 -15.601 1.00 94.25 103 LEU A C 1
ATOM 824 O O . LEU A 1 103 ? 13.971 -8.804 -14.863 1.00 94.25 103 LEU A O 1
ATOM 828 N N . SER A 1 104 ? 13.067 -8.537 -16.899 1.00 95.38 104 SER A N 1
ATOM 829 C CA . SER A 1 104 ? 13.864 -9.603 -17.514 1.00 95.38 104 SER A CA 1
ATOM 830 C C . SER A 1 104 ? 15.374 -9.339 -17.461 1.00 95.38 104 SER A C 1
ATOM 832 O O . SER A 1 104 ? 16.141 -10.284 -17.261 1.00 95.38 104 SER A O 1
ATOM 834 N N . LYS A 1 105 ? 15.813 -8.069 -17.539 1.00 96.12 105 LYS A N 1
ATOM 835 C CA . LYS A 1 105 ? 17.235 -7.693 -17.385 1.00 96.12 105 LYS A CA 1
ATOM 836 C C . LYS A 1 105 ? 17.771 -8.089 -16.011 1.00 96.12 105 LYS A C 1
ATOM 838 O O . LYS A 1 105 ? 18.939 -8.443 -15.879 1.00 96.12 105 LYS A O 1
ATOM 843 N N . GLN A 1 106 ? 16.898 -8.076 -15.009 1.00 95.12 106 GLN A N 1
ATOM 844 C CA . GLN A 1 106 ? 17.195 -8.434 -13.625 1.00 95.12 106 GLN A CA 1
ATOM 845 C C . GLN A 1 106 ? 16.842 -9.895 -13.301 1.00 95.12 106 GLN A C 1
ATOM 847 O O . GLN A 1 106 ? 16.969 -10.319 -12.155 1.00 95.12 106 GLN A O 1
ATOM 852 N N . ARG A 1 107 ? 16.420 -10.690 -14.299 1.00 95.81 107 ARG A N 1
ATOM 853 C CA . ARG A 1 107 ? 15.921 -12.072 -14.137 1.00 95.81 107 ARG A CA 1
ATOM 854 C C . ARG A 1 107 ? 14.730 -12.177 -13.178 1.00 95.81 107 ARG A C 1
ATOM 856 O O . ARG A 1 107 ? 14.549 -13.195 -12.510 1.00 95.81 107 ARG A O 1
ATOM 863 N N . LEU A 1 108 ? 13.920 -11.128 -13.122 1.00 95.50 108 LEU A N 1
ATOM 864 C CA . LEU A 1 108 ? 12.695 -11.061 -12.339 1.00 95.50 108 LEU A CA 1
ATOM 865 C C . LEU A 1 108 ? 11.469 -11.196 -13.246 1.00 95.50 108 LEU A C 1
ATOM 867 O O . LEU A 1 108 ? 11.539 -11.037 -14.465 1.00 95.50 108 LEU A O 1
ATOM 871 N N . ILE A 1 109 ? 10.327 -11.477 -12.622 1.00 95.44 109 ILE A N 1
ATOM 872 C CA . ILE A 1 109 ? 9.005 -11.461 -13.253 1.00 95.44 109 ILE A CA 1
ATOM 873 C C . ILE A 1 109 ? 8.044 -10.638 -12.390 1.00 95.44 109 ILE A C 1
ATOM 875 O O . ILE A 1 109 ? 8.259 -10.561 -11.176 1.00 95.44 109 ILE A O 1
ATOM 879 N N . PRO A 1 110 ? 6.976 -10.054 -12.968 1.00 94.75 110 PRO A N 1
ATOM 880 C CA . PRO A 1 110 ? 5.941 -9.405 -12.177 1.00 94.75 110 PRO A CA 1
ATOM 881 C C . PRO A 1 110 ? 5.341 -10.368 -11.154 1.00 94.75 110 PRO A C 1
ATOM 883 O O . PRO A 1 110 ? 5.250 -11.576 -11.394 1.00 94.75 110 PRO A O 1
ATOM 886 N N . VAL A 1 111 ? 4.866 -9.827 -10.034 1.00 93.62 111 VAL A N 1
ATOM 887 C CA . VAL A 1 111 ? 4.260 -10.641 -8.978 1.00 93.62 111 VAL A CA 1
ATOM 888 C C . VAL A 1 111 ? 3.041 -11.398 -9.517 1.00 93.62 111 VAL A C 1
ATOM 890 O O . VAL A 1 111 ? 2.052 -10.823 -9.995 1.00 93.62 111 VAL A O 1
ATOM 893 N N . THR A 1 112 ? 3.108 -12.720 -9.403 1.00 92.12 112 THR A N 1
ATOM 894 C CA . THR A 1 112 ? 2.063 -13.646 -9.843 1.00 92.12 112 THR A CA 1
ATOM 895 C C . THR A 1 112 ? 0.949 -13.790 -8.805 1.00 92.12 112 THR A C 1
ATOM 897 O O . THR A 1 112 ? 1.129 -13.546 -7.609 1.00 92.12 112 THR A O 1
ATOM 900 N N . HIS A 1 113 ? -0.221 -14.256 -9.251 1.00 87.56 113 HIS A N 1
ATOM 901 C CA . HIS A 1 113 ? -1.308 -14.638 -8.342 1.00 87.56 113 HIS A CA 1
ATOM 902 C C . HIS A 1 113 ? -0.885 -15.722 -7.349 1.00 87.56 113 HIS A C 1
ATOM 904 O O . HIS A 1 113 ? -1.284 -15.688 -6.188 1.00 87.56 113 HIS A O 1
ATOM 910 N N . GLU A 1 114 ? -0.062 -16.675 -7.789 1.00 87.56 114 GLU A N 1
ATOM 911 C CA . GLU A 1 114 ? 0.401 -17.750 -6.922 1.00 87.56 114 GLU A CA 1
ATOM 912 C C . GLU A 1 114 ? 1.328 -17.231 -5.819 1.00 87.56 114 GLU A C 1
ATOM 914 O O . GLU A 1 114 ? 1.161 -17.616 -4.661 1.00 87.56 114 GLU A O 1
ATOM 919 N N . GLN A 1 115 ? 2.256 -16.327 -6.149 1.00 86.81 115 GLN A N 1
ATOM 920 C CA . GLN A 1 115 ? 3.100 -15.667 -5.149 1.00 86.81 115 GLN A CA 1
ATOM 921 C C . GLN A 1 115 ? 2.249 -14.913 -4.123 1.00 86.81 115 GLN A C 1
ATOM 923 O O . GLN A 1 115 ? 2.458 -15.096 -2.928 1.00 86.81 115 GLN A O 1
ATOM 928 N N . LEU A 1 116 ? 1.238 -14.157 -4.567 1.00 82.06 116 LEU A N 1
ATOM 929 C CA . LEU A 1 116 ? 0.325 -13.454 -3.661 1.00 82.06 116 LEU A CA 1
ATOM 930 C C . LEU A 1 116 ? -0.417 -14.422 -2.727 1.00 82.06 116 LEU A C 1
ATOM 932 O O . LEU A 1 116 ? -0.406 -14.241 -1.511 1.00 82.06 116 LEU A O 1
ATOM 936 N N . ARG A 1 117 ? -1.000 -15.494 -3.277 1.00 79.88 117 ARG A N 1
ATOM 937 C CA . ARG A 1 117 ? -1.748 -16.492 -2.498 1.00 79.88 117 ARG A CA 1
ATOM 938 C C . ARG A 1 117 ? -0.867 -17.209 -1.471 1.00 79.88 117 ARG A C 1
ATOM 940 O O . ARG A 1 117 ? -1.322 -17.507 -0.366 1.00 79.88 117 ARG A O 1
ATOM 947 N N . ARG A 1 118 ? 0.392 -17.497 -1.821 1.00 81.19 118 ARG A N 1
ATOM 948 C CA . ARG A 1 118 ? 1.373 -18.108 -0.906 1.00 81.19 118 ARG A CA 1
ATOM 949 C C . ARG A 1 118 ? 1.733 -17.170 0.249 1.00 81.19 118 ARG A C 1
ATOM 951 O O . ARG A 1 118 ? 1.914 -17.652 1.366 1.00 81.19 118 ARG A O 1
ATOM 958 N N . THR A 1 119 ? 1.821 -15.866 -0.009 1.00 75.31 119 THR A N 1
ATOM 959 C CA . THR A 1 119 ? 2.055 -14.842 1.020 1.00 75.31 119 THR A CA 1
ATOM 960 C C . THR A 1 119 ? 0.861 -14.725 1.971 1.00 75.31 119 THR A C 1
ATOM 962 O O . THR A 1 119 ? 1.058 -14.702 3.182 1.00 75.31 119 THR A O 1
ATOM 965 N N . ASP A 1 120 ? -0.359 -14.750 1.429 1.00 69.31 120 ASP A N 1
ATOM 966 C CA . ASP A 1 120 ? -1.628 -14.673 2.171 1.00 69.31 120 ASP A CA 1
ATOM 967 C C . ASP A 1 120 ? -1.815 -15.883 3.114 1.00 69.31 120 ASP A C 1
ATOM 969 O O . ASP A 1 120 ? -1.955 -15.754 4.331 1.00 69.31 120 ASP A O 1
ATOM 973 N N . SER A 1 121 ? -1.672 -17.097 2.567 1.00 58.50 121 SER A N 1
ATOM 974 C CA . SER A 1 121 ? -1.986 -18.355 3.269 1.00 58.50 121 SER A CA 1
ATOM 975 C C . SER A 1 121 ? -1.064 -18.674 4.449 1.00 58.50 121 SER A C 1
ATOM 977 O O . SER A 1 121 ? -1.405 -19.492 5.298 1.00 58.50 121 SER A O 1
ATOM 979 N N . ARG A 1 122 ? 0.142 -18.098 4.496 1.00 58.59 122 ARG A N 1
ATOM 980 C CA . ARG A 1 122 ? 1.152 -18.477 5.495 1.00 58.59 122 ARG A CA 1
ATOM 981 C C . ARG A 1 122 ? 1.034 -17.720 6.815 1.00 58.59 122 ARG A C 1
ATOM 983 O O . ARG A 1 122 ? 1.738 -18.099 7.747 1.00 58.59 122 ARG A O 1
ATOM 990 N N . ARG A 1 123 ? 0.274 -16.618 6.893 1.00 58.09 123 ARG A N 1
ATOM 991 C CA . ARG A 1 123 ? 0.578 -15.588 7.909 1.00 58.09 123 ARG A CA 1
ATOM 992 C C . ARG A 1 123 ? -0.600 -14.825 8.520 1.00 58.09 123 ARG A C 1
ATOM 994 O O . ARG A 1 123 ? -0.375 -13.788 9.131 1.00 58.09 123 ARG A O 1
ATOM 1001 N N . GLY A 1 124 ? -1.828 -15.325 8.399 1.00 55.44 124 GLY A N 1
ATOM 1002 C CA . GLY A 1 124 ? -2.991 -14.692 9.039 1.00 55.44 124 GLY A CA 1
ATOM 1003 C C . GLY A 1 124 ? -3.428 -13.369 8.397 1.00 55.44 124 GLY A C 1
ATOM 1004 O O . GLY A 1 124 ? -4.278 -12.679 8.959 1.00 55.44 124 GLY A O 1
ATOM 1005 N N . LEU A 1 125 ? -2.891 -13.034 7.215 1.00 59.38 125 LEU A N 1
ATOM 1006 C CA . LEU A 1 125 ? -3.520 -12.063 6.325 1.00 59.38 125 LEU A CA 1
ATOM 1007 C C . LEU A 1 125 ? -4.902 -12.608 5.966 1.00 59.38 125 LEU A C 1
ATOM 1009 O O . LEU A 1 125 ? -5.057 -13.784 5.636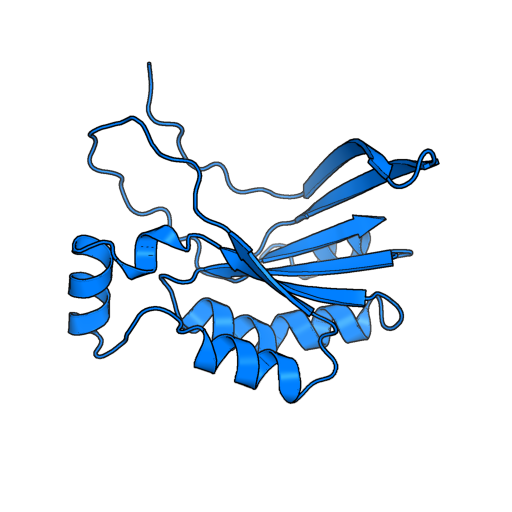 1.00 59.38 125 LEU A O 1
ATOM 1013 N N . GLN A 1 126 ? -5.926 -11.780 6.153 1.00 55.91 126 GLN A N 1
ATOM 1014 C CA . GLN A 1 126 ? -7.293 -12.287 6.128 1.00 55.91 126 GLN A CA 1
ATOM 1015 C C . GLN A 1 126 ? -7.814 -12.421 4.699 1.00 55.91 126 GLN A C 1
ATOM 1017 O O . GLN A 1 126 ? -8.659 -13.281 4.447 1.00 55.91 126 GLN A O 1
ATOM 1022 N N . ARG A 1 127 ? -7.341 -11.560 3.783 1.00 69.19 127 ARG A N 1
ATOM 1023 C CA . ARG A 1 127 ? -7.731 -11.507 2.367 1.00 69.19 127 ARG A CA 1
ATOM 1024 C C . ARG A 1 127 ? -6.646 -10.833 1.523 1.00 69.19 127 ARG A C 1
ATOM 1026 O O . ARG A 1 127 ? -5.968 -9.913 1.987 1.00 69.19 127 ARG A O 1
ATOM 1033 N N . SER A 1 128 ? -6.578 -11.205 0.246 1.00 73.19 128 SER A N 1
ATOM 1034 C CA . SER A 1 128 ? -5.773 -10.527 -0.771 1.00 73.19 128 SER A CA 1
ATOM 1035 C C . SER A 1 128 ? -6.626 -10.006 -1.936 1.00 73.19 128 SER A C 1
ATOM 1037 O O . SER A 1 128 ? -7.588 -10.647 -2.358 1.00 73.19 128 SER A O 1
ATOM 1039 N N . ALA A 1 129 ? -6.286 -8.823 -2.454 1.00 77.94 129 ALA A N 1
ATOM 1040 C CA . ALA A 1 129 ? -6.958 -8.175 -3.584 1.00 77.94 129 ALA A CA 1
ATOM 1041 C C . ALA A 1 129 ? -5.935 -7.672 -4.612 1.00 77.94 129 ALA A C 1
ATOM 1043 O O . ALA A 1 129 ? -4.774 -7.436 -4.280 1.00 77.94 129 ALA A O 1
ATOM 1044 N N . GLN A 1 130 ? -6.350 -7.504 -5.870 1.00 77.25 130 GLN A N 1
ATOM 1045 C CA . GLN A 1 130 ? -5.518 -6.895 -6.910 1.00 77.25 130 GLN A CA 1
ATOM 1046 C C . GLN A 1 130 ? -6.295 -5.812 -7.649 1.00 77.25 130 GLN A C 1
ATOM 1048 O O . GLN A 1 130 ? -7.450 -6.017 -8.014 1.00 77.25 130 GLN A O 1
ATOM 1053 N N . LEU A 1 131 ? -5.650 -4.670 -7.869 1.00 78.62 131 LEU A N 1
ATOM 1054 C CA . LEU A 1 131 ? -6.245 -3.498 -8.500 1.00 78.62 131 LEU A CA 1
ATOM 1055 C C . LEU A 1 131 ? -5.384 -3.053 -9.684 1.00 78.62 131 LEU A C 1
ATOM 1057 O O . LEU A 1 131 ? -4.160 -2.930 -9.575 1.00 78.62 131 LEU A O 1
ATOM 1061 N N . ALA A 1 132 ? -6.031 -2.796 -10.820 1.00 68.62 132 ALA A N 1
ATOM 1062 C CA . ALA A 1 132 ? -5.389 -2.122 -11.941 1.00 68.62 132 ALA A CA 1
ATOM 1063 C C . ALA A 1 132 ? -5.032 -0.678 -11.559 1.00 68.62 132 ALA A C 1
ATOM 1065 O O . ALA A 1 132 ? -5.693 -0.053 -10.724 1.00 68.62 132 ALA A O 1
ATOM 1066 N N . GLY A 1 133 ? -3.978 -0.145 -12.170 1.00 62.91 133 GLY A N 1
ATOM 1067 C CA . GLY A 1 133 ? -3.708 1.283 -12.169 1.00 62.91 133 GLY A CA 1
ATOM 1068 C C . GLY A 1 133 ? -4.864 2.054 -12.807 1.00 62.91 133 GLY A C 1
ATOM 1069 O O . GLY A 1 133 ? -5.695 1.504 -13.534 1.00 62.91 133 GLY A O 1
ATOM 1070 N N . ARG A 1 134 ? -4.934 3.362 -12.541 1.00 60.84 134 ARG A N 1
ATOM 1071 C CA . ARG A 1 134 ? -5.828 4.221 -13.324 1.00 60.84 134 ARG A CA 1
ATOM 1072 C C . ARG A 1 134 ? -5.317 4.223 -14.771 1.00 60.84 134 ARG A C 1
ATOM 1074 O O . ARG A 1 134 ? -4.120 4.434 -14.942 1.00 60.84 134 ARG A O 1
ATOM 1081 N N . PRO A 1 135 ? -6.175 4.008 -15.786 1.00 45.28 135 PRO A N 1
ATOM 1082 C CA . PRO A 1 135 ? -5.745 4.064 -17.175 1.00 45.28 135 PRO A CA 1
ATOM 1083 C C . PRO A 1 135 ? -5.228 5.470 -17.468 1.00 45.28 135 PRO A C 1
ATOM 1085 O O . PRO A 1 135 ? -5.993 6.439 -17.429 1.00 45.28 135 PRO A O 1
ATOM 1088 N N . ASP A 1 136 ? -3.929 5.577 -17.722 1.00 48.28 136 ASP A N 1
ATOM 1089 C CA . ASP A 1 136 ? -3.314 6.839 -18.085 1.00 48.28 136 ASP A CA 1
ATOM 1090 C C . ASP A 1 136 ? -3.614 7.112 -19.561 1.00 48.28 136 ASP A C 1
ATOM 1092 O O . ASP A 1 136 ? -3.152 6.409 -20.461 1.00 48.28 136 ASP A O 1
ATOM 1096 N N . ARG A 1 137 ? -4.474 8.095 -19.838 1.00 40.09 137 ARG A N 1
ATOM 1097 C CA . ARG A 1 137 ? -4.687 8.575 -21.208 1.00 40.09 137 ARG A CA 1
ATOM 1098 C C . ARG A 1 137 ? -3.623 9.631 -21.505 1.00 40.09 137 ARG A C 1
ATOM 1100 O O . ARG A 1 137 ? -3.935 10.819 -21.525 1.00 40.09 137 ARG A O 1
ATOM 1107 N N . GLY A 1 138 ? -2.381 9.208 -21.729 1.00 36.22 138 GLY A N 1
ATOM 1108 C CA . GLY A 1 138 ? -1.288 10.125 -22.046 1.00 36.22 138 GLY A CA 1
ATOM 1109 C C . GLY A 1 138 ? -0.054 9.434 -22.615 1.00 36.22 138 GLY A C 1
ATOM 1110 O O . GLY A 1 138 ? 0.586 8.631 -21.953 1.00 36.22 138 GLY A O 1
ATOM 1111 N N . THR A 1 139 ? 0.301 9.772 -23.854 1.00 46.12 139 THR A N 1
ATOM 1112 C CA . THR A 1 139 ? 1.611 9.490 -24.451 1.00 46.12 139 THR A CA 1
ATOM 1113 C C . THR A 1 139 ? 2.639 10.458 -23.867 1.00 46.12 139 THR A C 1
ATOM 1115 O O . THR A 1 139 ? 2.557 11.658 -24.133 1.00 46.12 139 THR A O 1
ATOM 1118 N N . GLY A 1 140 ? 3.608 9.976 -23.095 1.00 35.00 140 GLY A N 1
ATOM 1119 C CA . GLY A 1 140 ? 4.690 10.824 -22.601 1.00 35.00 140 GLY A CA 1
ATOM 1120 C C . GLY A 1 140 ? 5.698 10.047 -21.772 1.00 35.00 140 GLY A C 1
ATOM 1121 O O . GLY A 1 140 ? 5.333 9.320 -20.861 1.00 35.00 140 GLY A O 1
ATOM 1122 N N . THR A 1 141 ? 6.969 10.199 -22.121 1.00 40.72 141 THR A N 1
ATOM 1123 C CA . THR A 1 141 ? 8.140 9.688 -21.407 1.00 40.72 141 THR A CA 1
ATOM 1124 C C . THR A 1 141 ? 8.146 10.185 -19.958 1.00 40.72 141 THR A C 1
ATOM 1126 O O . THR A 1 141 ? 8.499 11.339 -19.713 1.00 40.72 141 THR A O 1
ATOM 1129 N N . GLU A 1 142 ? 7.756 9.349 -18.997 1.00 41.38 142 GLU A N 1
ATOM 1130 C CA . GLU A 1 142 ? 7.869 9.687 -17.577 1.00 41.38 142 GLU A CA 1
ATOM 1131 C C . GLU A 1 142 ? 9.239 9.278 -17.035 1.00 41.38 142 GLU A C 1
ATOM 1133 O O . GLU A 1 142 ? 9.620 8.110 -17.028 1.00 41.38 142 GLU A O 1
ATOM 1138 N N . SER A 1 143 ? 9.976 10.277 -16.556 1.00 31.52 143 SER A N 1
ATOM 1139 C CA . SER A 1 143 ? 11.067 10.114 -15.603 1.00 31.52 143 SER A CA 1
ATOM 1140 C C . SER A 1 143 ? 10.564 9.336 -14.382 1.00 31.52 143 SER A C 1
ATOM 1142 O O . SER A 1 143 ? 9.685 9.815 -13.662 1.00 31.52 143 SER A O 1
ATOM 1144 N N . GLU A 1 144 ? 11.122 8.146 -14.165 1.00 39.22 144 GLU A N 1
ATOM 1145 C CA . GLU A 1 144 ? 10.792 7.218 -13.082 1.00 39.22 144 GLU A CA 1
ATOM 1146 C C . GLU A 1 144 ? 10.989 7.847 -11.696 1.00 39.22 144 GLU A C 1
ATOM 1148 O O . GLU A 1 144 ? 12.067 7.775 -11.100 1.00 39.22 144 GLU A O 1
ATOM 1153 N N . ILE A 1 145 ? 9.925 8.406 -11.117 1.00 38.84 145 ILE A N 1
ATOM 1154 C CA . ILE A 1 145 ? 9.896 8.652 -9.674 1.00 38.84 145 ILE A CA 1
ATOM 1155 C C . ILE A 1 145 ? 9.516 7.334 -8.999 1.00 38.84 145 ILE A C 1
ATOM 1157 O O . ILE A 1 145 ? 8.358 6.913 -8.936 1.00 38.84 145 ILE A O 1
ATOM 1161 N N . HIS A 1 146 ? 10.566 6.669 -8.543 1.00 41.81 146 HIS A N 1
ATOM 1162 C CA . HIS A 1 146 ? 10.601 5.362 -7.922 1.00 41.81 146 HIS A CA 1
ATOM 1163 C C . HIS A 1 146 ? 9.647 5.262 -6.715 1.00 41.81 146 HIS A C 1
ATOM 1165 O O . HIS A 1 146 ? 9.836 5.880 -5.666 1.00 41.81 146 HIS A O 1
ATOM 1171 N N . LYS A 1 147 ? 8.588 4.453 -6.837 1.00 52.50 147 LYS A N 1
ATOM 1172 C CA . LYS A 1 147 ? 7.664 4.130 -5.733 1.00 52.50 147 LYS A CA 1
ATOM 1173 C C . LYS A 1 147 ? 8.270 3.060 -4.811 1.00 52.50 147 LYS A C 1
ATOM 1175 O O . LYS A 1 147 ? 7.588 2.092 -4.514 1.00 52.50 147 LYS A O 1
ATOM 1180 N N . ASP A 1 148 ? 9.541 3.131 -4.418 1.00 48.19 148 ASP A N 1
ATOM 1181 C CA . ASP A 1 148 ? 10.401 2.008 -3.950 1.00 48.19 148 ASP A CA 1
ATOM 1182 C C . ASP A 1 148 ? 9.891 1.065 -2.854 1.00 48.19 148 ASP A C 1
ATOM 1184 O O . ASP A 1 148 ? 10.549 0.077 -2.540 1.00 48.19 148 ASP A O 1
ATOM 1188 N N . ARG A 1 149 ? 8.737 1.321 -2.238 1.00 57.84 149 ARG A N 1
ATOM 1189 C CA . ARG A 1 149 ? 8.256 0.535 -1.108 1.00 57.84 149 ARG A CA 1
ATOM 1190 C C . ARG A 1 149 ? 6.764 0.285 -1.204 1.00 57.84 149 ARG A C 1
ATOM 1192 O O . ARG A 1 149 ? 6.005 1.117 -1.705 1.00 57.84 149 ARG A O 1
ATOM 1199 N N . ALA A 1 150 ? 6.364 -0.873 -0.686 1.00 59.94 150 ALA A N 1
ATOM 1200 C CA . ALA A 1 150 ? 4.986 -1.087 -0.278 1.00 59.94 150 ALA A CA 1
ATOM 1201 C C . ALA A 1 150 ? 4.535 0.058 0.652 1.00 59.94 150 ALA A C 1
ATOM 1203 O O . ALA A 1 150 ? 5.364 0.690 1.307 1.00 59.94 150 ALA A O 1
ATOM 1204 N N . LYS A 1 151 ? 3.240 0.358 0.656 1.00 66.81 151 LYS A N 1
ATOM 1205 C CA . LYS A 1 151 ? 2.623 1.392 1.497 1.00 66.81 151 LYS A CA 1
ATOM 1206 C C . LYS A 1 151 ? 1.515 0.756 2.322 1.00 66.81 151 LYS A C 1
ATOM 1208 O O . LYS A 1 151 ? 0.842 -0.130 1.807 1.00 66.81 151 LYS A O 1
ATOM 1213 N N . SER A 1 152 ? 1.286 1.215 3.544 1.00 62.50 152 SER A N 1
ATOM 1214 C CA . SER A 1 152 ? 0.069 0.897 4.293 1.00 62.50 152 SER A CA 1
ATOM 1215 C C . SER A 1 152 ? -0.950 2.031 4.150 1.00 62.50 152 SER A C 1
ATOM 1217 O O . SER A 1 152 ? -0.602 3.212 4.173 1.00 62.50 152 SER A O 1
ATOM 1219 N N . CYS A 1 153 ? -2.213 1.670 3.966 1.00 63.94 153 CYS A N 1
ATOM 1220 C CA . CYS A 1 153 ? -3.357 2.561 4.095 1.00 63.94 153 CYS A CA 1
ATOM 1221 C C . CYS A 1 153 ? -4.232 2.007 5.216 1.00 63.94 153 CYS A C 1
ATOM 1223 O O . CYS A 1 153 ? -4.561 0.820 5.205 1.00 63.94 153 CYS A O 1
ATOM 1225 N N . ASN A 1 154 ? -4.572 2.844 6.189 1.00 66.88 154 ASN A N 1
ATOM 1226 C CA . ASN A 1 154 ? -5.356 2.420 7.344 1.00 66.88 154 ASN A CA 1
ATOM 1227 C C . ASN A 1 154 ? -6.817 2.791 7.131 1.00 66.88 154 ASN A C 1
ATOM 1229 O O . ASN A 1 154 ? -7.117 3.837 6.549 1.00 66.88 154 ASN A O 1
ATOM 1233 N N . LEU A 1 155 ? -7.707 1.921 7.591 1.00 59.69 155 LEU A N 1
ATOM 1234 C CA . LEU A 1 155 ? -9.142 2.114 7.546 1.00 59.69 155 LEU A CA 1
ATOM 1235 C C . LEU A 1 155 ? -9.692 2.117 8.973 1.00 59.69 155 LEU A C 1
ATOM 1237 O O . LEU A 1 155 ? -9.542 1.125 9.691 1.00 59.69 155 LEU A O 1
ATOM 1241 N N . MET A 1 156 ? -10.297 3.244 9.335 1.00 48.34 156 MET A N 1
ATOM 1242 C CA . MET A 1 156 ? -11.036 3.523 10.566 1.00 48.34 156 MET A CA 1
ATOM 1243 C C . MET A 1 156 ? -12.506 3.799 10.228 1.00 48.34 156 MET A C 1
ATOM 1245 O O . MET A 1 156 ? -12.797 4.142 9.053 1.00 48.34 156 MET A O 1
#

Secondary structure (DSSP, 8-state):
---------SEEEEEEEEEETTEEEEEEEEEE--SGGGTTTGGGG-TT-SEEEEEEETT-HHHHHHIIIIIHHHHHHH-TTSEEEEEEE-GGGGS-HHHHHHHHHTT--PPPHHHHHHHHHTTT--EEEEEPPP--------------S-EEEEE-

Foldseek 3Di:
DDDDDDDFDAKDWDWDWDDDPNDIDIKIKIFHGQDPVCVVPVLVPQPPFQAKEWEAEQLAVVQVVQCVVPVVVSNCVRHVNHQYEYEYEAPVLQPPPVSQVVQVVVVHHGDDPVNQVVSCVPRRRPYYYYYHDDPDPDDDDDDDPDSPHTTMMTID